Protein AF-A0A8S9PGA3-F1 (afdb_monomer_lite)

Radius of gyration: 13.61 Å; chains: 1; bounding box: 22×24×38 Å

pLDDT: mean 90.86, std 7.2, range [54.0, 96.75]

Foldseek 3Di:
DLVVLLVVLVVVQVVCCVPVVDHDDVVVSVVVSLVVQVVVLVVCVVDPVSVVVCCVNVVPD

Secondary structure (DSSP, 8-state):
-HHHHHHHHHHHHHHHHHHT-----HHHHHHHHHHHHHHHHHTTTTSHHHHHHHHHHSTT-

Sequence (61 aa):
MVAQTTTYNIWIERNNRLHAQEFRTPAVLFKIVDRSIKDAILGRRKLKKFQLLMQLWIRYE

Organism: Brassica cretica (NCBI:txid69181)

Structure (mmCIF, N/CA/C/O 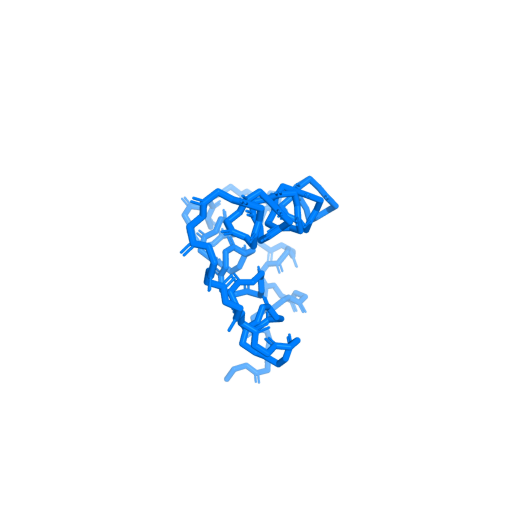backbone):
data_AF-A0A8S9PGA3-F1
#
_entry.id   AF-A0A8S9PGA3-F1
#
loop_
_atom_site.group_PDB
_atom_site.id
_atom_site.type_symbol
_atom_site.label_atom_id
_atom_site.label_alt_id
_atom_site.label_comp_id
_atom_site.label_asym_id
_atom_site.label_entity_id
_atom_site.label_seq_id
_atom_site.pdbx_PDB_ins_code
_atom_site.Cartn_x
_atom_site.Cartn_y
_atom_site.Cartn_z
_atom_site.occupancy
_atom_site.B_iso_or_equiv
_atom_site.auth_seq_id
_atom_site.auth_comp_id
_atom_site.auth_asym_id
_atom_site.auth_atom_id
_atom_site.pdbx_PDB_model_num
ATOM 1 N N . MET A 1 1 ? -10.386 2.902 3.969 1.00 85.62 1 MET A N 1
ATOM 2 C CA . MET A 1 1 ? -8.918 2.909 4.145 1.00 85.62 1 MET A CA 1
ATOM 3 C C . MET A 1 1 ? -8.242 1.925 3.205 1.00 85.62 1 MET A C 1
ATOM 5 O O . MET A 1 1 ? -7.634 2.409 2.273 1.00 85.62 1 MET A O 1
ATOM 9 N N . VAL A 1 2 ? -8.397 0.602 3.361 1.00 90.50 2 VAL A N 1
ATOM 10 C CA . VAL A 1 2 ? -7.695 -0.399 2.519 1.00 90.50 2 VAL A CA 1
ATOM 11 C C . VAL A 1 2 ? -7.872 -0.141 1.018 1.00 90.50 2 VAL A C 1
ATOM 13 O O . VAL A 1 2 ? -6.888 0.130 0.344 1.00 90.50 2 VAL A O 1
ATOM 16 N N . ALA A 1 3 ? -9.114 -0.091 0.519 1.00 93.62 3 ALA A N 1
ATOM 17 C CA . ALA A 1 3 ? -9.379 0.182 -0.899 1.00 93.62 3 ALA A CA 1
ATOM 18 C C . ALA A 1 3 ? -8.762 1.507 -1.383 1.00 93.62 3 ALA A C 1
ATOM 20 O O . ALA A 1 3 ? -8.144 1.554 -2.438 1.00 93.62 3 ALA A O 1
ATOM 21 N N . GLN A 1 4 ? -8.862 2.573 -0.582 1.00 93.81 4 GLN A N 1
ATOM 22 C CA . GLN A 1 4 ? -8.266 3.872 -0.910 1.00 93.81 4 GLN A CA 1
ATOM 23 C C . GLN A 1 4 ? -6.735 3.792 -0.981 1.00 93.81 4 GLN A C 1
ATOM 25 O O . GLN A 1 4 ? -6.151 4.284 -1.939 1.00 93.81 4 GLN A O 1
ATOM 30 N N . THR A 1 5 ? -6.088 3.147 -0.006 1.00 93.75 5 THR A N 1
ATOM 31 C CA . THR A 1 5 ? -4.633 2.955 0.024 1.00 93.75 5 THR A CA 1
ATOM 32 C C . THR A 1 5 ? -4.161 2.126 -1.168 1.00 93.75 5 THR A C 1
ATOM 34 O O . THR A 1 5 ? -3.162 2.479 -1.792 1.00 93.75 5 THR A O 1
ATOM 37 N N . THR A 1 6 ? -4.882 1.063 -1.528 1.00 95.44 6 THR A N 1
ATOM 38 C CA . THR A 1 6 ? -4.568 0.238 -2.699 1.00 95.44 6 THR A CA 1
ATOM 39 C C . THR A 1 6 ? -4.714 1.032 -3.997 1.00 95.44 6 THR A C 1
ATOM 41 O O . THR A 1 6 ? -3.759 1.105 -4.767 1.00 95.44 6 THR A O 1
ATOM 44 N N . THR A 1 7 ? -5.859 1.687 -4.219 1.00 96.69 7 THR A N 1
ATOM 45 C CA . THR A 1 7 ? -6.106 2.490 -5.429 1.00 96.69 7 THR A CA 1
ATOM 46 C C . THR A 1 7 ? -5.086 3.616 -5.574 1.00 96.69 7 THR A C 1
ATOM 48 O O . THR A 1 7 ? -4.558 3.830 -6.662 1.00 96.69 7 THR A O 1
ATOM 51 N N . TYR A 1 8 ? -4.758 4.302 -4.477 1.00 95.81 8 TYR A N 1
ATOM 52 C CA . TYR A 1 8 ? -3.781 5.386 -4.476 1.00 95.81 8 TYR A CA 1
ATOM 53 C C . TYR A 1 8 ? -2.371 4.905 -4.852 1.00 95.81 8 TYR A C 1
ATOM 55 O O . TYR A 1 8 ? -1.732 5.506 -5.710 1.00 95.81 8 TYR A O 1
ATOM 63 N N . ASN A 1 9 ? -1.901 3.792 -4.280 1.00 94.75 9 ASN A N 1
ATOM 64 C CA . ASN A 1 9 ? -0.585 3.234 -4.612 1.00 94.75 9 ASN A CA 1
ATOM 65 C C . ASN A 1 9 ? -0.502 2.729 -6.061 1.00 94.75 9 ASN A C 1
ATOM 67 O O . ASN A 1 9 ? 0.522 2.917 -6.714 1.00 94.75 9 ASN A O 1
ATOM 71 N N . ILE A 1 10 ? -1.575 2.127 -6.588 1.00 95.00 10 ILE A N 1
ATOM 72 C CA . ILE A 1 10 ? -1.642 1.717 -8.001 1.00 95.00 10 ILE A CA 1
ATOM 73 C C . ILE A 1 10 ? -1.579 2.943 -8.916 1.00 95.00 10 ILE A C 1
ATOM 75 O O . ILE A 1 10 ? -0.845 2.944 -9.904 1.00 95.00 10 ILE A O 1
ATOM 79 N N . TRP A 1 11 ? -2.324 3.998 -8.581 1.00 96.75 11 TRP A N 1
ATOM 80 C CA . TRP A 1 11 ? -2.300 5.251 -9.330 1.00 96.75 11 TRP A CA 1
ATOM 81 C C . TRP A 1 11 ? -0.910 5.907 -9.310 1.00 96.75 11 TRP A C 1
ATOM 83 O O . TRP A 1 11 ? -0.431 6.326 -10.364 1.00 96.75 11 TRP A O 1
ATOM 93 N N . ILE A 1 12 ? -0.225 5.921 -8.157 1.00 95.44 12 ILE A N 1
ATOM 94 C CA . ILE A 1 12 ? 1.168 6.390 -8.047 1.00 95.44 12 ILE A CA 1
ATOM 95 C C . ILE A 1 12 ? 2.091 5.577 -8.953 1.00 95.44 12 ILE A C 1
ATOM 97 O O . ILE A 1 12 ? 2.827 6.163 -9.739 1.00 95.44 12 ILE A O 1
ATOM 101 N N . GLU A 1 13 ? 2.059 4.245 -8.868 1.00 95.25 13 GLU A N 1
ATOM 102 C CA . GLU A 1 13 ? 2.917 3.379 -9.686 1.00 95.25 13 GLU A CA 1
ATOM 103 C C . GLU A 1 13 ? 2.685 3.636 -11.180 1.00 95.25 13 GLU A C 1
ATOM 105 O O . GLU A 1 13 ? 3.636 3.798 -11.940 1.00 95.25 13 GLU A O 1
ATOM 110 N N . ARG A 1 14 ? 1.422 3.755 -11.605 1.00 95.50 14 ARG A N 1
ATOM 111 C CA . ARG A 1 14 ? 1.070 4.079 -12.993 1.00 95.50 14 ARG A CA 1
ATOM 112 C C . ARG A 1 14 ? 1.651 5.425 -13.430 1.00 95.50 14 ARG A C 1
ATOM 114 O O . ARG A 1 14 ? 2.137 5.536 -14.554 1.00 95.50 14 ARG A O 1
ATOM 121 N N . ASN A 1 15 ? 1.606 6.438 -12.571 1.00 96.12 15 ASN A N 1
ATOM 122 C CA . ASN A 1 15 ? 2.162 7.752 -12.883 1.00 96.12 15 ASN A CA 1
ATOM 123 C C . ASN A 1 15 ? 3.693 7.758 -12.886 1.00 96.12 15 ASN A C 1
ATOM 125 O O . ASN A 1 15 ? 4.285 8.378 -13.764 1.00 96.12 15 ASN A O 1
ATOM 129 N N . ASN A 1 16 ? 4.337 7.030 -11.975 1.00 94.62 16 ASN A N 1
ATOM 130 C CA . ASN A 1 16 ? 5.794 6.896 -11.951 1.00 94.62 16 ASN A CA 1
ATOM 131 C C . ASN A 1 16 ? 6.311 6.185 -13.204 1.00 94.62 16 ASN A C 1
ATOM 133 O O . ASN A 1 16 ? 7.292 6.626 -13.795 1.00 94.62 16 ASN A 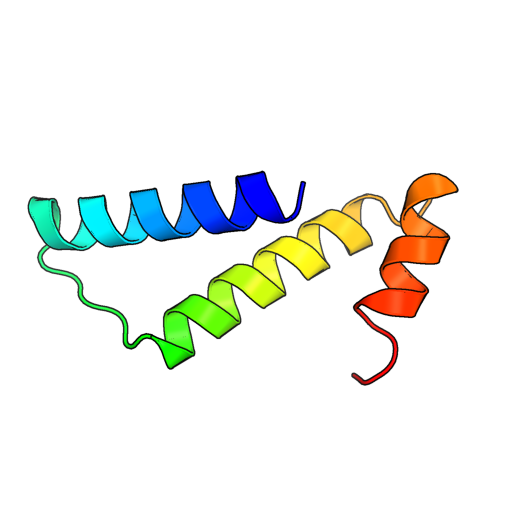O 1
ATOM 137 N N . ARG A 1 17 ? 5.606 5.157 -13.686 1.00 93.88 17 ARG A N 1
ATOM 138 C CA . ARG A 1 17 ? 5.928 4.518 -14.972 1.00 93.88 17 ARG A CA 1
ATOM 139 C C . ARG A 1 17 ? 5.841 5.497 -16.135 1.00 93.88 17 ARG A C 1
ATOM 141 O O . ARG A 1 17 ? 6.699 5.488 -17.009 1.00 93.88 17 ARG A O 1
ATOM 148 N N . LEU A 1 18 ? 4.817 6.351 -16.139 1.00 95.75 18 LEU A N 1
ATOM 149 C CA . LEU A 1 18 ? 4.603 7.326 -17.206 1.00 95.75 18 LEU A CA 1
ATOM 150 C C . LEU A 1 18 ? 5.659 8.442 -17.195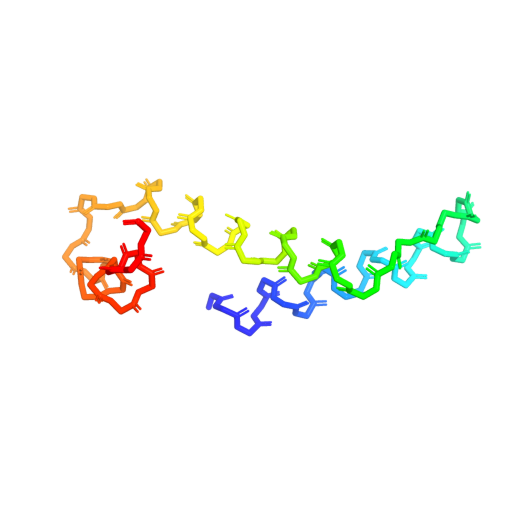 1.00 95.75 18 LEU A C 1
ATOM 152 O O . LEU A 1 18 ? 6.184 8.783 -18.250 1.00 95.75 18 LEU A O 1
ATOM 156 N N . HIS A 1 19 ? 5.969 9.002 -16.024 1.00 95.38 19 HIS A N 1
ATOM 157 C CA . HIS A 1 19 ? 6.762 10.232 -15.912 1.00 95.38 19 HIS A CA 1
ATOM 158 C C . HIS A 1 19 ? 8.218 10.020 -15.487 1.00 95.38 19 HIS A C 1
ATOM 160 O O . HIS A 1 19 ? 9.074 10.804 -15.880 1.00 95.38 19 HIS A O 1
ATOM 166 N N . ALA A 1 20 ? 8.504 8.984 -14.699 1.00 93.00 20 ALA A N 1
ATOM 167 C CA . ALA A 1 20 ? 9.837 8.701 -14.165 1.00 93.00 20 ALA A CA 1
ATOM 168 C C . ALA A 1 20 ? 10.499 7.473 -14.813 1.00 93.00 20 ALA A C 1
ATOM 170 O O . ALA A 1 20 ? 11.654 7.189 -14.515 1.00 93.00 20 ALA A O 1
ATOM 171 N N . GLN A 1 21 ? 9.781 6.735 -15.678 1.00 91.06 21 GLN A N 1
ATOM 172 C CA . GLN A 1 21 ? 10.233 5.456 -16.253 1.00 91.06 21 GLN A CA 1
ATOM 173 C C . GLN A 1 21 ? 10.685 4.448 -15.175 1.00 91.06 21 GLN A C 1
ATOM 175 O O . GLN A 1 21 ? 11.490 3.554 -15.431 1.00 91.06 21 GLN A O 1
ATOM 180 N N . GLU A 1 22 ? 10.155 4.578 -13.956 1.00 90.19 22 GLU A N 1
ATOM 181 C CA . GLU A 1 22 ? 10.398 3.638 -12.868 1.00 90.19 22 GLU A CA 1
ATOM 182 C C . GLU A 1 22 ? 9.356 2.526 -12.901 1.00 90.19 22 GLU A C 1
ATOM 184 O O . GLU A 1 22 ? 8.150 2.781 -12.909 1.00 90.19 22 GLU A O 1
ATOM 189 N N . PHE A 1 23 ? 9.826 1.282 -12.854 1.00 92.19 23 PHE A N 1
ATOM 190 C CA . PHE A 1 23 ? 8.970 0.105 -12.872 1.00 92.19 23 PHE A CA 1
ATOM 191 C C . PHE A 1 23 ? 9.268 -0.756 -11.657 1.00 92.19 23 PHE A C 1
ATOM 193 O O . PHE A 1 23 ? 10.352 -1.326 -11.525 1.00 92.19 23 PHE A O 1
ATOM 200 N N . ARG A 1 24 ? 8.283 -0.893 -10.771 1.00 93.44 24 ARG A N 1
ATOM 201 C CA . ARG A 1 24 ? 8.364 -1.848 -9.667 1.00 93.44 24 ARG A CA 1
ATOM 202 C C . ARG A 1 24 ? 7.726 -3.152 -10.096 1.00 93.44 24 ARG A C 1
ATOM 204 O O . ARG A 1 24 ? 6.708 -3.181 -10.794 1.00 93.44 24 ARG A O 1
ATOM 211 N N . THR A 1 25 ? 8.305 -4.254 -9.636 1.00 95.00 25 THR A N 1
ATOM 212 C CA . THR A 1 25 ? 7.662 -5.554 -9.798 1.00 95.00 25 THR A CA 1
ATOM 213 C C . THR A 1 25 ? 6.358 -5.581 -8.991 1.00 95.00 25 THR A C 1
ATOM 215 O O . THR A 1 25 ? 6.269 -4.937 -7.938 1.00 95.00 25 THR A O 1
ATOM 218 N N . PRO A 1 26 ? 5.343 -6.349 -9.425 1.00 93.12 26 PRO A N 1
ATOM 219 C CA . PRO A 1 26 ? 4.100 -6.487 -8.670 1.00 93.12 26 PRO A CA 1
ATOM 220 C C . PRO A 1 26 ? 4.336 -6.911 -7.215 1.00 93.12 26 P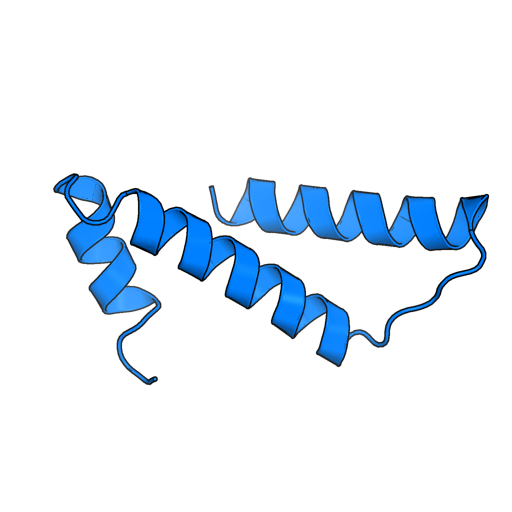RO A C 1
ATOM 222 O O . PRO A 1 26 ? 3.699 -6.379 -6.314 1.00 93.12 26 PRO A O 1
ATOM 225 N N . ALA A 1 27 ? 5.309 -7.794 -6.965 1.00 95.50 27 ALA A N 1
ATOM 226 C CA . ALA A 1 27 ? 5.668 -8.236 -5.617 1.00 95.50 27 ALA A CA 1
ATOM 227 C C . ALA A 1 27 ? 6.143 -7.082 -4.713 1.00 95.50 27 ALA A C 1
ATOM 229 O O . ALA A 1 27 ? 5.763 -7.012 -3.544 1.00 95.50 27 ALA A O 1
ATOM 230 N N . VAL A 1 28 ? 6.946 -6.156 -5.248 1.00 95.19 28 VAL A N 1
ATOM 231 C CA . VAL A 1 28 ? 7.380 -4.957 -4.514 1.00 95.19 28 VAL A CA 1
ATOM 232 C C . VAL A 1 28 ? 6.193 -4.029 -4.259 1.00 95.19 28 VAL A C 1
ATOM 234 O O . VAL A 1 28 ? 6.041 -3.534 -3.144 1.00 95.19 28 VAL A O 1
ATOM 237 N N . LEU A 1 29 ? 5.315 -3.842 -5.249 1.00 94.94 29 LEU A N 1
ATOM 238 C CA . LEU A 1 29 ? 4.112 -3.024 -5.089 1.00 94.94 29 LEU A CA 1
ATOM 239 C C . LEU A 1 29 ? 3.182 -3.585 -4.003 1.00 94.94 29 LEU A C 1
ATOM 241 O O . LEU A 1 29 ? 2.722 -2.830 -3.149 1.00 94.94 29 LEU A O 1
ATOM 245 N N . PHE A 1 30 ? 2.967 -4.904 -3.973 1.00 93.81 30 PHE A N 1
ATOM 246 C CA . PHE A 1 30 ? 2.191 -5.561 -2.919 1.00 93.81 30 PHE A CA 1
ATOM 247 C C . PHE A 1 30 ? 2.787 -5.314 -1.530 1.00 93.81 30 PHE A C 1
ATOM 249 O O . PHE A 1 30 ? 2.047 -4.954 -0.616 1.00 93.81 30 PHE A O 1
ATOM 256 N N . LYS A 1 31 ? 4.114 -5.420 -1.374 1.00 94.88 31 LYS A N 1
ATOM 257 C CA . LYS A 1 31 ? 4.788 -5.103 -0.103 1.00 94.88 31 LYS A CA 1
ATOM 258 C C . LYS A 1 31 ? 4.604 -3.641 0.311 1.00 94.88 31 LYS A C 1
ATOM 260 O O . LYS A 1 31 ? 4.396 -3.370 1.489 1.00 94.88 31 LYS A O 1
ATOM 265 N N . ILE A 1 32 ? 4.662 -2.701 -0.634 1.00 95.00 32 ILE A N 1
ATOM 266 C CA . ILE A 1 32 ? 4.447 -1.270 -0.360 1.00 95.00 32 ILE A CA 1
ATOM 267 C C . ILE A 1 32 ? 3.013 -1.019 0.112 1.00 95.00 32 ILE A C 1
ATOM 269 O O . ILE A 1 32 ? 2.806 -0.299 1.091 1.00 95.00 32 ILE A O 1
ATOM 273 N N . VAL A 1 33 ? 2.029 -1.621 -0.557 1.00 94.94 33 VAL A N 1
ATOM 274 C CA . VAL A 1 33 ? 0.613 -1.496 -0.192 1.00 94.94 33 VAL A CA 1
ATOM 275 C C . VAL A 1 33 ? 0.358 -2.097 1.188 1.00 94.94 33 VAL A C 1
ATOM 277 O O . VAL A 1 33 ? -0.238 -1.426 2.029 1.00 94.94 33 VAL A O 1
ATOM 280 N N . ASP A 1 34 ? 0.843 -3.315 1.443 1.00 93.94 34 ASP A N 1
ATOM 281 C CA . ASP A 1 34 ? 0.687 -3.987 2.738 1.00 93.94 34 ASP A CA 1
ATOM 282 C C . ASP A 1 34 ? 1.305 -3.166 3.874 1.00 93.94 34 ASP A C 1
ATOM 284 O O . ASP A 1 34 ? 0.632 -2.853 4.858 1.00 93.94 34 ASP A O 1
ATOM 288 N N . ARG A 1 35 ? 2.550 -2.710 3.693 1.00 93.94 35 ARG A N 1
ATOM 289 C CA . ARG A 1 35 ? 3.233 -1.852 4.665 1.00 93.94 35 ARG A CA 1
ATOM 290 C C . ARG A 1 35 ? 2.471 -0.554 4.913 1.00 93.94 35 ARG A C 1
ATOM 292 O O . ARG A 1 35 ? 2.261 -0.185 6.061 1.00 93.94 35 ARG A O 1
ATOM 299 N N . SER A 1 36 ? 1.987 0.099 3.857 1.00 94.19 36 SER A N 1
ATOM 300 C CA . SER A 1 36 ? 1.207 1.338 3.976 1.00 94.19 36 SER A CA 1
ATOM 301 C C . SER A 1 36 ? -0.086 1.137 4.778 1.00 94.19 36 SER A C 1
ATOM 303 O O . SER A 1 36 ? -0.495 2.014 5.541 1.00 94.19 36 SER A O 1
ATOM 305 N N . ILE A 1 37 ? -0.744 -0.017 4.619 1.00 93.12 37 ILE A N 1
ATOM 306 C CA . ILE A 1 37 ? -1.942 -0.374 5.387 1.00 93.12 37 ILE A CA 1
ATOM 307 C C . ILE A 1 37 ? -1.573 -0.628 6.852 1.00 93.12 37 ILE A C 1
ATOM 309 O O . ILE A 1 37 ? -2.228 -0.073 7.737 1.00 93.12 37 ILE A O 1
ATOM 313 N N . LYS A 1 38 ? -0.515 -1.403 7.114 1.00 92.56 38 LYS A N 1
ATOM 314 C CA . LYS A 1 38 ? -0.016 -1.673 8.471 1.00 92.56 38 LYS A CA 1
ATOM 315 C C . LYS A 1 38 ? 0.376 -0.392 9.199 1.00 92.56 38 LYS A C 1
ATOM 317 O O . LYS A 1 38 ? -0.106 -0.169 10.306 1.00 92.56 38 LYS A O 1
ATOM 322 N N . ASP A 1 39 ? 1.139 0.491 8.562 1.00 93.06 39 ASP A N 1
ATOM 323 C CA . ASP A 1 39 ? 1.554 1.777 9.132 1.00 93.06 39 ASP A CA 1
ATOM 324 C C . ASP A 1 39 ? 0.336 2.650 9.480 1.00 93.06 39 ASP A C 1
ATOM 326 O O . ASP A 1 39 ? 0.256 3.227 10.569 1.00 93.06 39 ASP A O 1
ATOM 330 N N . ALA A 1 40 ? -0.678 2.685 8.607 1.00 92.00 40 ALA A N 1
ATOM 331 C CA . ALA A 1 40 ? -1.917 3.418 8.861 1.00 92.00 40 ALA A CA 1
ATOM 332 C C . ALA A 1 40 ? -2.753 2.828 10.013 1.00 92.00 40 ALA A C 1
ATOM 334 O O . ALA A 1 40 ? -3.430 3.580 10.725 1.00 92.00 40 ALA A O 1
ATOM 335 N N . ILE A 1 41 ? -2.725 1.503 10.201 1.00 92.31 41 ILE A N 1
ATOM 336 C CA . ILE A 1 41 ? -3.369 0.821 11.332 1.00 92.31 41 ILE A CA 1
ATOM 337 C C . ILE A 1 41 ? -2.598 1.106 12.626 1.00 92.31 41 ILE A C 1
ATOM 339 O O . ILE A 1 41 ? -3.192 1.547 13.613 1.00 92.31 41 ILE A O 1
ATOM 343 N N . LEU A 1 42 ? -1.278 0.907 12.616 1.00 91.50 42 LEU A N 1
ATOM 344 C CA . LEU A 1 42 ? -0.394 1.085 13.768 1.00 91.50 42 LEU A CA 1
ATOM 345 C C . LEU A 1 42 ? -0.397 2.527 14.278 1.00 91.50 42 LEU A C 1
ATOM 347 O O . LEU A 1 42 ? -0.520 2.748 15.485 1.00 91.50 42 LEU A O 1
ATOM 351 N N . GLY A 1 43 ? -0.367 3.514 13.377 1.00 91.94 43 GLY A N 1
ATOM 352 C CA . GLY A 1 43 ? -0.468 4.932 13.732 1.00 91.94 43 GLY A CA 1
ATOM 353 C C . GLY A 1 43 ? -1.777 5.292 14.445 1.00 91.94 43 GLY A C 1
ATOM 354 O O . GLY A 1 43 ? -1.838 6.266 15.193 1.00 91.94 43 GLY A O 1
ATOM 355 N N . ARG A 1 44 ? -2.826 4.477 14.276 1.00 91.81 44 ARG A N 1
ATOM 356 C CA . ARG A 1 44 ? -4.155 4.671 14.875 1.00 91.81 44 ARG A CA 1
ATOM 357 C C . ARG A 1 44 ? -4.518 3.611 15.915 1.00 91.81 44 ARG A C 1
ATOM 359 O O . ARG A 1 44 ? -5.664 3.570 16.358 1.00 91.81 44 ARG A O 1
ATOM 366 N N . ARG A 1 45 ? -3.548 2.816 16.381 1.00 87.19 45 ARG A N 1
ATOM 367 C CA . ARG A 1 45 ? -3.748 1.679 17.304 1.00 87.19 45 ARG A CA 1
ATOM 368 C C . ARG A 1 45 ? -4.526 1.993 18.586 1.00 87.19 45 ARG A C 1
ATOM 370 O O . ARG A 1 45 ? -5.174 1.116 19.144 1.00 87.19 45 ARG A O 1
ATOM 377 N N . LYS A 1 46 ? -4.462 3.239 19.072 1.00 89.94 46 LYS A N 1
ATOM 378 C CA . LYS A 1 46 ? -5.157 3.676 20.297 1.00 89.94 46 LYS A CA 1
ATOM 379 C C . LYS A 1 46 ? -6.670 3.849 20.097 1.00 89.94 46 LYS A C 1
ATOM 381 O O . LYS A 1 46 ? -7.409 3.937 21.072 1.00 89.94 46 LYS A O 1
ATOM 386 N N . LEU A 1 47 ? -7.145 3.911 18.852 1.00 91.12 47 LEU A N 1
ATOM 387 C CA . LEU A 1 47 ? -8.565 4.021 18.538 1.00 91.12 47 LEU A CA 1
ATOM 388 C C . LEU A 1 47 ? -9.205 2.630 18.560 1.00 91.12 47 LEU A C 1
ATOM 390 O O . LEU A 1 47 ? -8.767 1.737 17.838 1.00 91.12 47 LEU A O 1
ATOM 394 N N . LYS A 1 48 ? -10.303 2.461 19.310 1.00 87.94 48 LYS A N 1
ATOM 395 C CA . LYS A 1 48 ? -11.012 1.170 19.441 1.00 87.94 48 LYS A CA 1
ATOM 396 C C . LYS A 1 48 ? -11.326 0.507 18.090 1.00 87.94 48 LYS A C 1
ATOM 398 O O . LYS A 1 48 ? -11.146 -0.694 17.939 1.00 87.94 48 LYS A O 1
ATOM 403 N N . LYS A 1 49 ? -11.710 1.298 17.077 1.00 86.25 49 LYS A N 1
ATOM 404 C CA . LYS A 1 49 ? -12.010 0.815 15.712 1.00 86.25 49 LYS A CA 1
ATOM 405 C C . LYS A 1 49 ? -10.817 0.129 15.026 1.00 86.25 49 LYS A C 1
ATOM 407 O O . LYS A 1 49 ? -11.020 -0.697 14.146 1.00 86.25 49 LYS A O 1
ATOM 412 N N . PHE A 1 50 ? -9.589 0.470 15.416 1.00 87.88 50 PHE A N 1
ATOM 413 C CA . PHE A 1 50 ? -8.361 -0.071 14.835 1.00 87.88 50 PHE A CA 1
ATOM 414 C C . PHE A 1 50 ? -7.811 -1.281 15.593 1.00 87.88 50 PHE A C 1
ATOM 416 O O . PHE A 1 50 ? -6.980 -1.990 15.038 1.00 87.88 50 PHE A O 1
ATOM 423 N N . GLN A 1 51 ? -8.307 -1.582 16.798 1.00 87.56 51 GLN A N 1
ATOM 424 C CA . GLN A 1 51 ? -7.908 -2.792 17.525 1.00 87.56 51 GLN A CA 1
ATOM 425 C C . GLN A 1 51 ? -8.349 -4.066 16.791 1.00 87.56 51 GLN A C 1
ATOM 427 O O . GLN A 1 51 ? -7.547 -4.981 16.626 1.00 87.56 51 GLN A O 1
ATOM 432 N N . LEU A 1 52 ? -9.578 -4.086 16.258 1.00 88.25 52 LEU A N 1
ATOM 433 C CA . LEU A 1 52 ? -10.052 -5.185 15.408 1.00 88.25 52 LEU A CA 1
ATOM 434 C C . LEU A 1 52 ? -9.217 -5.300 14.123 1.00 88.25 52 LEU A C 1
ATOM 436 O O . LEU A 1 52 ? -8.847 -6.393 13.711 1.00 88.25 52 LEU A O 1
ATOM 440 N N . LEU A 1 53 ? -8.878 -4.166 13.503 1.00 86.69 53 LEU A N 1
ATOM 441 C CA . LEU A 1 53 ? -8.060 -4.149 12.288 1.00 86.69 53 LEU A CA 1
ATOM 442 C C . LEU A 1 53 ? -6.641 -4.677 12.539 1.00 86.69 53 LEU A C 1
ATOM 444 O O . LEU A 1 53 ? -6.120 -5.412 11.706 1.00 86.69 53 LEU A O 1
ATOM 448 N N . MET A 1 54 ? -6.037 -4.376 13.693 1.00 87.00 54 MET A N 1
ATOM 449 C CA . MET A 1 54 ? -4.758 -4.972 14.097 1.00 87.00 54 MET A CA 1
ATOM 450 C C . MET A 1 54 ? -4.856 -6.496 14.218 1.00 87.00 54 MET A C 1
ATOM 452 O O . MET A 1 54 ? -3.990 -7.200 13.709 1.00 87.00 54 MET A O 1
ATOM 456 N N . GLN A 1 55 ? -5.925 -7.013 14.831 1.00 85.81 55 GLN A N 1
ATOM 457 C CA . GLN A 1 55 ? -6.143 -8.459 14.971 1.00 85.81 55 GLN A CA 1
ATOM 458 C C . GLN A 1 55 ? -6.379 -9.180 13.640 1.00 85.81 55 GLN A C 1
ATOM 460 O O . GLN A 1 55 ? -6.173 -10.386 13.561 1.00 85.81 55 GLN A O 1
ATOM 465 N N . LEU A 1 56 ? -6.831 -8.479 12.603 1.00 87.25 56 LEU A N 1
ATOM 466 C CA . LEU A 1 56 ? -7.019 -9.069 11.279 1.00 87.25 56 LEU A CA 1
ATOM 467 C C . LEU A 1 56 ? -5.746 -8.992 10.431 1.00 87.25 56 LEU A C 1
ATOM 469 O O . LEU A 1 56 ? -5.443 -9.934 9.708 1.00 87.25 56 LEU A O 1
ATOM 473 N N . TRP A 1 57 ? -5.004 -7.885 10.520 1.00 86.56 57 TRP A N 1
ATOM 474 C CA . TRP A 1 57 ? -3.936 -7.563 9.567 1.00 86.56 57 TRP A CA 1
ATOM 475 C C . TRP A 1 57 ? -2.511 -7.806 10.090 1.00 86.56 57 TRP A C 1
ATOM 477 O O . TRP A 1 57 ? -1.589 -7.959 9.298 1.00 86.56 57 TRP A O 1
ATOM 4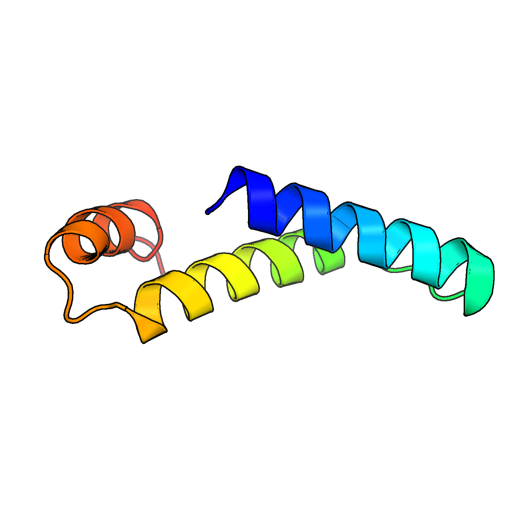87 N N . ILE A 1 58 ? -2.317 -7.836 11.414 1.00 85.19 58 ILE A N 1
ATOM 488 C CA . ILE A 1 58 ? -0.995 -7.953 12.074 1.00 85.19 58 ILE A CA 1
ATOM 489 C C . ILE A 1 58 ? -0.867 -9.293 12.830 1.00 85.19 58 ILE A C 1
ATOM 491 O O . ILE A 1 58 ? 0.140 -9.591 13.453 1.00 85.19 58 ILE A O 1
ATOM 495 N N . ARG A 1 59 ? -1.886 -10.157 12.766 1.00 74.50 59 ARG A N 1
ATOM 496 C CA . ARG A 1 59 ? -1.956 -11.402 13.552 1.00 74.50 59 ARG A CA 1
ATOM 497 C C . ARG A 1 59 ? -0.863 -12.432 13.255 1.00 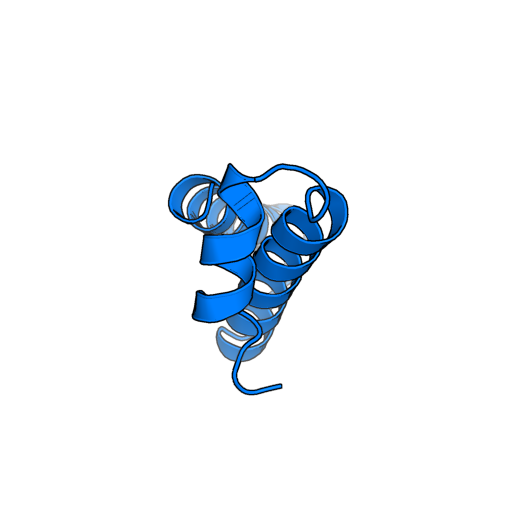74.50 59 ARG A C 1
ATOM 499 O O . ARG A 1 59 ? -0.606 -13.264 14.118 1.00 74.50 59 ARG A O 1
ATOM 506 N N . TYR A 1 60 ? -0.287 -12.412 12.057 1.00 62.78 60 TYR A N 1
ATOM 507 C CA . TYR A 1 60 ? 0.641 -13.441 11.571 1.00 62.78 60 TYR A CA 1
ATOM 508 C C . TYR A 1 60 ? 2.021 -12.881 11.196 1.00 62.78 60 TYR A C 1
ATOM 510 O O . TYR A 1 60 ? 2.707 -13.485 10.374 1.00 62.78 60 TYR A O 1
ATOM 518 N N . GLU A 1 61 ? 2.400 -11.720 11.737 1.00 54.00 61 GLU A N 1
ATOM 519 C CA . GLU A 1 61 ? 3.805 -11.279 11.694 1.00 54.00 61 GLU A CA 1
ATOM 520 C C . GLU A 1 61 ? 4.670 -12.017 12.716 1.00 54.00 61 GLU A C 1
ATOM 522 O O . GLU A 1 61 ? 4.157 -12.329 13.816 1.00 54.00 61 GLU A O 1
#